Protein AF-V6H9B1-F1 (afdb_monomer_lite)

Foldseek 3Di:
DDDDDDPPDDDDPVVVPPPPLPQCDPVNLVVLLVVLVVLLVLLLCLVPPDDDPLVVSLVVNVVSVVVVVVHDLLPHDPVSNVSNLVSLVVSLVSLVVSLVVNVVVVDPVCVVSSVSSVVVSVVSVVVSVVSVVVNVVVVVVVVD

Structure (mmCIF, N/CA/C/O backbone):
data_AF-V6H9B1-F1
#
_entry.id   AF-V6H9B1-F1
#
loop_
_atom_site.group_PDB
_atom_site.id
_atom_site.type_symbol
_atom_site.label_atom_id
_atom_site.label_alt_id
_atom_site.label_comp_id
_atom_site.label_asym_id
_atom_site.label_entity_id
_atom_site.label_seq_id
_atom_site.pdbx_PDB_ins_code
_atom_site.Cartn_x
_atom_site.Cartn_y
_atom_site.Cartn_z
_atom_site.occupancy
_atom_site.B_iso_or_equiv
_atom_site.auth_seq_id
_atom_site.auth_comp_id
_atom_site.auth_asym_id
_atom_site.auth_atom_id
_atom_site.pdbx_PDB_model_num
ATOM 1 N N . MET A 1 1 ? -46.858 -46.065 25.506 1.00 41.56 1 MET A N 1
ATOM 2 C CA . MET A 1 1 ? -46.098 -46.065 24.239 1.00 41.56 1 MET A CA 1
ATOM 3 C C . MET A 1 1 ? -46.112 -44.625 23.739 1.00 41.56 1 MET A C 1
ATOM 5 O O . MET A 1 1 ? -47.130 -44.177 23.234 1.00 41.56 1 MET A O 1
ATOM 9 N N . ILE A 1 2 ? -45.080 -43.851 24.092 1.00 41.66 2 ILE A N 1
ATOM 10 C CA . ILE A 1 2 ? -45.023 -42.393 23.899 1.00 41.66 2 ILE A CA 1
ATOM 11 C C . ILE A 1 2 ? -44.391 -42.135 22.530 1.00 41.66 2 ILE A C 1
ATOM 13 O O . ILE A 1 2 ? -43.238 -42.498 22.312 1.00 41.66 2 ILE A O 1
ATOM 17 N N . LEU A 1 3 ? -45.161 -41.552 21.611 1.00 43.97 3 LEU A N 1
ATOM 18 C CA . LEU A 1 3 ? -44.660 -41.052 20.335 1.00 43.97 3 LEU A CA 1
ATOM 19 C C . LEU A 1 3 ? -43.940 -39.726 20.588 1.00 43.97 3 LEU A C 1
ATOM 21 O O . LEU A 1 3 ? -44.532 -38.772 21.089 1.00 43.97 3 LEU A O 1
ATOM 25 N N . GLY A 1 4 ? -42.646 -39.705 20.277 1.00 42.12 4 GLY A N 1
ATOM 26 C CA . GLY A 1 4 ? -41.807 -38.520 20.354 1.00 42.12 4 GLY A CA 1
ATOM 27 C C . GLY A 1 4 ? -42.233 -37.478 19.325 1.00 42.12 4 GLY A C 1
ATOM 28 O O . GLY A 1 4 ? -42.243 -37.741 18.126 1.00 42.12 4 GLY A O 1
ATOM 29 N N . PHE A 1 5 ? -42.540 -36.282 19.814 1.00 40.72 5 PHE A N 1
ATOM 30 C CA . PHE A 1 5 ? -42.638 -35.063 19.023 1.00 40.72 5 PHE A CA 1
ATOM 31 C C . PHE A 1 5 ? -41.572 -34.111 19.565 1.00 40.72 5 PHE A C 1
ATOM 33 O O . PHE A 1 5 ? -41.761 -33.466 20.593 1.00 40.72 5 PHE A O 1
ATOM 40 N N . CYS A 1 6 ? -40.414 -34.085 18.911 1.00 40.56 6 CYS A N 1
ATOM 41 C CA . CYS A 1 6 ? -39.394 -33.068 19.133 1.00 40.56 6 CYS A CA 1
ATOM 42 C C . CYS A 1 6 ? -39.458 -32.116 17.929 1.00 40.56 6 CYS A C 1
ATOM 44 O O . CYS A 1 6 ? -39.204 -32.568 16.809 1.00 40.56 6 CYS A O 1
ATOM 46 N N . PRO A 1 7 ? -39.853 -30.842 18.093 1.00 46.25 7 PRO A N 1
ATOM 47 C CA . PRO A 1 7 ? -39.861 -29.900 16.988 1.00 46.25 7 PRO A CA 1
ATOM 48 C C . PRO A 1 7 ? -38.414 -29.490 16.705 1.00 46.25 7 PRO A C 1
ATOM 50 O O . PRO A 1 7 ? -37.796 -28.761 17.481 1.00 46.25 7 PRO A O 1
ATOM 53 N N . VAL A 1 8 ? -37.862 -29.978 15.592 1.00 41.31 8 VAL A N 1
ATOM 54 C CA . VAL A 1 8 ? -36.596 -29.485 15.039 1.00 41.31 8 VAL A CA 1
ATOM 55 C C . VAL A 1 8 ? -36.839 -28.054 14.572 1.00 41.31 8 VAL A C 1
ATOM 57 O O . VAL A 1 8 ? -37.347 -27.803 13.480 1.00 41.31 8 VAL A O 1
ATOM 60 N N . LEU A 1 9 ? -36.531 -27.116 15.465 1.00 48.56 9 LEU A N 1
ATOM 61 C CA . LEU A 1 9 ? -36.472 -25.694 15.183 1.00 48.56 9 LEU A CA 1
ATOM 62 C C . LEU A 1 9 ? -35.378 -25.481 14.133 1.00 48.56 9 LEU A C 1
ATOM 64 O O . LEU A 1 9 ? -34.214 -25.814 14.359 1.00 48.56 9 LEU A O 1
ATOM 68 N N . GLY A 1 10 ? -35.778 -24.954 12.979 1.00 51.91 10 GLY A N 1
ATOM 69 C CA . GLY A 1 10 ? -34.880 -24.625 11.887 1.00 51.91 10 GLY A CA 1
ATOM 70 C C . GLY A 1 10 ? -33.750 -23.713 12.352 1.00 51.91 10 GLY A C 1
ATOM 71 O O . GLY A 1 10 ? -33.976 -22.567 12.734 1.00 51.91 10 GLY A O 1
ATOM 72 N N . LYS A 1 11 ? -32.525 -24.224 12.279 1.00 40.00 11 LYS A N 1
ATOM 73 C CA . LYS A 1 11 ? -31.320 -23.411 12.169 1.00 40.00 11 LYS A CA 1
ATOM 74 C C . LYS A 1 11 ? -30.553 -23.920 10.963 1.00 40.00 11 LYS A C 1
ATOM 76 O O . LYS A 1 11 ? -30.260 -25.110 10.854 1.00 40.00 11 LYS A O 1
ATOM 81 N N . SER A 1 12 ? -30.334 -23.021 10.015 1.00 40.72 12 SER A N 1
ATOM 82 C CA . SER A 1 12 ? -29.588 -23.296 8.799 1.00 40.72 12 SER A CA 1
ATOM 83 C C . SER A 1 12 ? -28.126 -23.534 9.171 1.00 40.72 12 SER A C 1
ATOM 85 O O . SER A 1 12 ? -27.542 -22.755 9.917 1.00 40.72 12 SER A O 1
ATOM 87 N N . ALA A 1 13 ? -27.499 -24.574 8.618 1.00 43.44 13 ALA A N 1
ATOM 88 C CA . ALA A 1 13 ? -26.062 -24.824 8.779 1.00 43.44 13 ALA A CA 1
ATOM 89 C C . ALA A 1 13 ? -25.180 -23.677 8.229 1.00 43.44 13 ALA A C 1
ATOM 91 O O . ALA A 1 13 ? -23.982 -23.639 8.496 1.00 43.44 13 ALA A O 1
ATOM 92 N N . LYS A 1 14 ? -25.770 -22.720 7.493 1.00 40.22 14 LYS A N 1
ATOM 93 C CA . LYS A 1 14 ? -25.099 -21.493 7.041 1.00 40.22 14 LYS A CA 1
ATOM 94 C C . LYS A 1 14 ? -24.841 -20.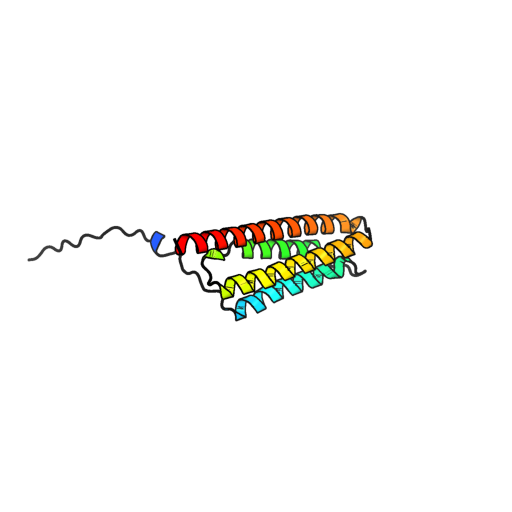483 8.161 1.00 40.22 14 LYS A C 1
ATOM 96 O O . LYS A 1 14 ? -23.897 -19.715 8.037 1.00 40.22 14 LYS A O 1
ATOM 101 N N . ASP A 1 15 ? -25.595 -20.531 9.258 1.00 42.81 15 ASP A N 1
ATOM 102 C CA . ASP A 1 15 ? -25.394 -19.628 10.401 1.00 42.81 15 ASP A CA 1
ATOM 103 C C . ASP A 1 15 ? -24.268 -20.102 11.339 1.00 42.81 15 ASP A C 1
ATOM 105 O O . ASP A 1 15 ? -23.917 -19.409 12.288 1.00 42.81 15 ASP A O 1
ATOM 109 N N . PHE A 1 16 ? -23.692 -21.285 11.090 1.00 43.38 16 PHE A N 1
ATOM 110 C CA . PHE A 1 16 ? -22.655 -21.878 11.942 1.00 43.38 16 PHE A CA 1
ATOM 111 C C . PHE A 1 16 ? -21.228 -21.713 11.385 1.00 43.38 16 PHE A C 1
ATOM 113 O O . PHE A 1 16 ? -20.270 -22.006 12.091 1.00 43.38 16 PHE A O 1
ATOM 120 N N . PHE A 1 17 ? -21.064 -21.261 10.133 1.00 41.75 17 PHE A N 1
ATOM 121 C CA . PHE A 1 17 ? -19.796 -21.390 9.392 1.00 41.75 17 PHE A CA 1
ATOM 122 C C . PHE A 1 17 ? -19.132 -20.084 8.914 1.00 41.75 17 PHE A C 1
ATOM 124 O O . PHE A 1 17 ? -18.246 -20.155 8.070 1.00 41.75 17 PHE A O 1
ATOM 131 N N . SER A 1 18 ? -19.474 -18.900 9.438 1.00 42.12 18 SER A N 1
ATOM 132 C CA . SER A 1 18 ? -18.795 -17.656 9.006 1.00 42.12 18 SER A CA 1
ATOM 133 C C . SER A 1 18 ? -18.367 -16.700 10.123 1.00 42.12 18 SER A C 1
ATOM 135 O O . SER A 1 18 ? -18.120 -15.526 9.857 1.00 42.12 18 SER A O 1
ATOM 137 N N . GLU A 1 19 ? -18.218 -17.185 11.353 1.00 44.59 19 GLU A N 1
ATOM 138 C CA . GLU A 1 19 ? -17.630 -16.384 12.434 1.00 44.59 19 GLU A CA 1
ATOM 139 C C . GLU A 1 19 ? -16.605 -17.199 13.225 1.00 44.59 19 GLU A C 1
ATOM 141 O O . GLU A 1 19 ? -16.630 -17.289 14.445 1.00 44.59 19 GLU A O 1
ATOM 146 N N . VAL A 1 20 ? -15.662 -17.804 12.502 1.00 40.53 20 VAL A N 1
ATOM 147 C CA . VAL A 1 20 ? -14.319 -17.984 13.057 1.00 40.53 20 VAL A CA 1
ATOM 148 C C . VAL A 1 20 ? -13.527 -16.767 12.599 1.00 40.53 20 VAL A C 1
ATOM 150 O O . VAL A 1 20 ? -12.746 -16.820 11.652 1.00 40.53 20 VAL A O 1
ATOM 153 N N . VAL A 1 21 ? -13.801 -15.626 13.237 1.00 49.97 21 VAL A N 1
ATOM 154 C CA . VAL A 1 21 ? -12.845 -14.520 13.265 1.00 49.97 21 VAL A CA 1
ATOM 155 C C . VAL A 1 21 ? -11.687 -15.059 14.087 1.00 49.97 21 VAL A C 1
ATOM 157 O O . VAL A 1 21 ? -11.721 -15.006 15.311 1.00 49.97 21 VAL A O 1
ATOM 160 N N . VAL A 1 22 ? -10.718 -15.689 13.424 1.00 43.97 22 VAL A N 1
ATOM 161 C CA . VAL A 1 22 ? -9.438 -15.991 14.060 1.00 43.97 22 VAL A CA 1
ATOM 162 C C . VAL A 1 22 ? -8.871 -14.622 14.444 1.00 43.97 22 VAL A C 1
ATOM 164 O O . VAL A 1 22 ? -8.659 -13.805 13.540 1.00 43.97 22 VAL A O 1
ATOM 167 N N . PRO A 1 23 ? -8.722 -14.292 15.740 1.00 45.34 23 PRO A N 1
ATOM 168 C CA . PRO A 1 23 ? -8.007 -13.085 16.108 1.00 45.34 23 PRO A CA 1
ATOM 169 C C . PRO A 1 23 ? -6.577 -13.288 15.610 1.00 45.34 23 PRO A C 1
ATOM 171 O O . PRO A 1 23 ? -5.908 -14.231 16.021 1.00 45.34 23 PRO A O 1
ATOM 174 N N . VAL A 1 24 ? -6.154 -12.472 14.644 1.00 52.38 24 VAL A N 1
ATOM 175 C CA . VAL A 1 24 ? -4.750 -12.426 14.229 1.00 52.38 24 VAL A CA 1
ATOM 176 C C . VAL A 1 24 ? -4.005 -11.932 15.457 1.00 52.38 24 VAL A C 1
ATOM 178 O O . VAL A 1 24 ? -4.216 -10.785 15.836 1.00 52.38 24 VAL A O 1
ATOM 181 N N . GLU A 1 25 ? -3.242 -12.795 16.129 1.00 55.66 25 GLU A N 1
ATOM 182 C CA . GLU A 1 25 ? -2.568 -12.415 17.369 1.00 55.66 25 GLU A CA 1
ATOM 183 C C . GLU A 1 25 ? -1.580 -11.268 17.097 1.00 55.66 25 GLU A C 1
ATOM 185 O O . GLU A 1 25 ? -1.006 -11.161 16.013 1.00 55.66 25 GLU A O 1
ATOM 190 N N . TYR A 1 26 ? -1.350 -10.399 18.085 1.00 52.38 26 TYR A N 1
ATOM 191 C CA . TYR A 1 26 ? -0.473 -9.226 17.954 1.00 52.38 26 TYR A CA 1
ATOM 192 C C . TYR A 1 26 ? 0.903 -9.548 17.348 1.00 52.38 26 TYR A C 1
ATOM 194 O O . TYR A 1 26 ? 1.428 -8.758 16.569 1.00 52.38 26 TYR A O 1
ATOM 202 N N . GLN A 1 27 ? 1.472 -10.714 17.675 1.00 54.12 27 GLN A N 1
ATOM 203 C CA . GLN A 1 27 ? 2.769 -11.166 17.154 1.00 54.12 27 GLN A CA 1
ATOM 204 C C . GLN A 1 27 ? 2.726 -11.568 15.671 1.00 54.12 27 GLN A C 1
ATOM 206 O O . GLN A 1 27 ? 3.730 -11.440 14.963 1.00 54.12 27 GLN A O 1
ATOM 211 N N . ASP A 1 28 ? 1.566 -12.007 15.183 1.00 65.56 28 ASP A N 1
ATOM 212 C CA . ASP A 1 28 ? 1.371 -12.315 13.771 1.00 65.56 28 ASP A CA 1
ATOM 213 C C . ASP A 1 28 ? 1.291 -11.037 12.938 1.00 65.56 28 ASP A C 1
ATOM 215 O O . ASP A 1 28 ? 1.747 -11.044 11.801 1.00 65.56 28 ASP A O 1
ATOM 219 N N . LEU A 1 29 ? 0.778 -9.925 13.484 1.00 71.25 29 LEU A N 1
ATOM 220 C CA . LEU A 1 29 ? 0.723 -8.644 12.767 1.00 71.25 29 LEU A CA 1
ATOM 221 C C . LEU A 1 29 ? 2.113 -8.106 12.438 1.00 71.25 29 LEU A C 1
ATOM 223 O O . LEU A 1 29 ? 2.334 -7.710 11.297 1.00 71.25 29 LEU A O 1
ATOM 227 N N . ASP A 1 30 ? 3.044 -8.117 13.391 1.00 70.06 30 ASP A N 1
ATOM 228 C CA . ASP A 1 30 ? 4.418 -7.664 13.145 1.00 70.06 30 ASP A CA 1
ATOM 229 C C . ASP A 1 30 ? 5.094 -8.512 12.058 1.00 70.06 30 ASP A C 1
ATOM 231 O O . ASP A 1 30 ? 5.652 -7.977 11.102 1.00 70.06 30 ASP A O 1
ATOM 235 N N . SER A 1 31 ? 4.970 -9.840 12.141 1.00 75.81 31 SER A N 1
ATOM 236 C CA . SER A 1 31 ? 5.532 -10.769 11.148 1.00 75.81 31 SER A CA 1
ATOM 237 C C . SER A 1 31 ? 4.857 -10.634 9.775 1.00 75.81 31 SER A C 1
ATOM 239 O O . SER A 1 31 ? 5.500 -10.714 8.725 1.00 75.81 31 SER A O 1
ATOM 241 N N . TYR A 1 32 ? 3.549 -10.387 9.774 1.00 77.62 32 TYR A N 1
ATOM 242 C CA . TYR A 1 32 ? 2.752 -10.146 8.580 1.00 77.62 32 TYR A CA 1
ATOM 243 C C . TYR A 1 32 ? 3.175 -8.842 7.895 1.00 77.62 32 TYR A C 1
ATOM 245 O O . TYR A 1 32 ? 3.446 -8.831 6.695 1.00 77.62 32 TYR A O 1
ATOM 253 N N . PHE A 1 33 ? 3.322 -7.754 8.652 1.00 80.69 33 PHE A N 1
ATOM 254 C CA . PHE A 1 33 ? 3.794 -6.475 8.127 1.00 80.69 33 PHE A CA 1
ATOM 255 C C . PHE A 1 33 ? 5.279 -6.474 7.772 1.00 80.69 33 PHE A C 1
ATOM 257 O O . PHE A 1 33 ? 5.669 -5.715 6.888 1.00 80.69 33 PHE A O 1
ATOM 264 N N . GLN A 1 34 ? 6.097 -7.345 8.366 1.00 81.25 34 GLN A N 1
ATOM 265 C CA . GLN A 1 34 ? 7.481 -7.531 7.935 1.00 81.25 34 GLN A CA 1
ATOM 266 C C . GLN A 1 34 ? 7.551 -7.980 6.471 1.00 81.25 34 GLN A C 1
ATOM 268 O O . GLN A 1 34 ? 8.336 -7.431 5.709 1.00 81.25 34 GLN A O 1
ATOM 273 N N . SER A 1 35 ? 6.659 -8.880 6.041 1.00 81.00 35 SER A N 1
ATOM 274 C CA . SER A 1 35 ? 6.594 -9.307 4.634 1.00 81.00 35 SER A CA 1
ATOM 275 C C . SER A 1 35 ? 6.271 -8.139 3.692 1.00 81.00 35 SER A C 1
ATOM 277 O O . SER A 1 35 ? 6.815 -8.048 2.595 1.00 81.00 35 SER A O 1
ATOM 279 N N . LEU A 1 36 ? 5.399 -7.222 4.127 1.00 81.12 36 LEU A N 1
ATOM 280 C CA . LEU A 1 36 ? 5.079 -6.010 3.372 1.00 81.12 36 LEU A CA 1
ATOM 281 C C . LEU A 1 36 ? 6.271 -5.045 3.325 1.00 81.12 36 LEU A C 1
ATOM 283 O O . LEU A 1 36 ? 6.541 -4.469 2.272 1.00 81.12 36 LEU A O 1
ATOM 287 N N . THR A 1 37 ? 6.999 -4.900 4.432 1.00 81.06 37 THR A N 1
ATOM 288 C CA . THR A 1 37 ? 8.233 -4.106 4.499 1.00 81.06 37 THR A CA 1
ATOM 289 C C . THR A 1 37 ? 9.288 -4.654 3.542 1.00 81.06 37 THR A C 1
ATOM 291 O O . THR A 1 37 ? 9.805 -3.890 2.740 1.00 81.06 37 THR A O 1
ATOM 294 N N . ASP A 1 38 ? 9.522 -5.967 3.522 1.00 81.94 38 ASP A N 1
ATOM 295 C CA . ASP A 1 38 ? 10.523 -6.595 2.647 1.00 81.94 38 ASP A CA 1
ATOM 296 C C . ASP A 1 38 ? 10.207 -6.373 1.151 1.00 81.94 38 ASP A C 1
ATOM 298 O O . ASP A 1 38 ? 11.092 -6.057 0.348 1.00 81.94 38 ASP A O 1
ATOM 302 N N . ILE A 1 39 ? 8.925 -6.484 0.767 1.00 81.56 39 ILE A N 1
ATOM 303 C CA . ILE A 1 39 ? 8.462 -6.156 -0.595 1.00 81.56 39 ILE A CA 1
ATOM 304 C C . ILE A 1 39 ? 8.726 -4.676 -0.893 1.00 81.56 39 ILE A C 1
ATOM 306 O O . ILE A 1 39 ? 9.232 -4.325 -1.957 1.00 81.56 39 ILE A O 1
ATOM 310 N N . THR A 1 40 ? 8.416 -3.799 0.059 1.00 82.12 40 THR A N 1
ATOM 311 C CA . THR A 1 40 ? 8.559 -2.348 -0.103 1.00 82.12 40 THR A CA 1
ATOM 312 C C . THR A 1 40 ? 10.018 -1.917 -0.200 1.00 82.12 40 THR A C 1
ATOM 314 O O . THR A 1 40 ? 10.335 -1.069 -1.027 1.00 82.12 40 THR A O 1
ATOM 317 N N . ASP A 1 41 ? 10.918 -2.537 0.561 1.00 80.69 41 ASP A N 1
ATOM 318 C CA . ASP A 1 41 ? 12.363 -2.306 0.493 1.00 80.69 41 ASP A CA 1
ATOM 319 C C . ASP A 1 41 ? 12.940 -2.758 -0.857 1.00 80.69 41 ASP A C 1
ATOM 321 O O . ASP A 1 41 ? 13.808 -2.097 -1.433 1.00 80.69 41 ASP A O 1
ATOM 325 N N . THR A 1 42 ? 12.400 -3.841 -1.424 1.00 80.31 42 THR A N 1
ATOM 326 C CA . THR A 1 42 ? 12.748 -4.287 -2.783 1.00 80.31 42 THR A CA 1
ATOM 327 C C . THR A 1 42 ? 12.232 -3.310 -3.847 1.00 80.31 42 THR A C 1
ATOM 329 O O . THR A 1 42 ? 12.898 -3.052 -4.846 1.00 80.31 42 THR A O 1
ATOM 332 N N . ILE A 1 43 ? 11.081 -2.678 -3.623 1.00 77.31 43 ILE A N 1
ATOM 333 C CA . ILE A 1 43 ? 10.595 -1.596 -4.490 1.00 77.31 43 ILE A CA 1
ATOM 334 C C . ILE A 1 43 ? 11.398 -0.303 -4.253 1.00 77.31 43 ILE A C 1
ATOM 336 O O . ILE A 1 43 ? 11.576 0.480 -5.180 1.00 77.31 43 ILE A O 1
ATOM 340 N N . ALA A 1 44 ? 11.948 -0.062 -3.061 1.00 75.69 44 ALA A N 1
ATOM 341 C CA . ALA A 1 44 ? 12.751 1.130 -2.773 1.00 75.69 44 ALA A CA 1
ATOM 342 C C . ALA A 1 44 ? 14.046 1.179 -3.602 1.00 75.69 44 ALA A C 1
ATOM 344 O O . ALA A 1 44 ? 14.509 2.257 -3.982 1.00 75.69 44 ALA A O 1
ATOM 345 N N . ILE A 1 45 ? 14.590 0.019 -3.989 1.00 72.31 45 ILE A N 1
ATOM 346 C CA . ILE A 1 45 ? 15.715 -0.055 -4.931 1.00 72.31 45 ILE A CA 1
ATOM 347 C C . ILE A 1 45 ? 15.311 0.225 -6.393 1.00 72.31 45 ILE A C 1
ATOM 349 O O . ILE A 1 45 ? 16.161 0.121 -7.275 1.00 72.31 45 ILE A O 1
ATOM 353 N N . LEU A 1 46 ? 14.077 0.681 -6.664 1.00 66.62 46 LEU A N 1
ATOM 354 C CA . LEU A 1 46 ? 13.622 1.198 -7.969 1.00 66.62 46 LEU A CA 1
ATOM 355 C C . LEU A 1 46 ? 14.467 2.366 -8.486 1.00 66.62 46 LEU A C 1
ATOM 357 O O . LEU A 1 46 ? 14.398 2.692 -9.663 1.00 66.62 46 LEU A O 1
ATOM 361 N N . ASN A 1 47 ? 15.295 2.981 -7.648 1.00 60.59 47 ASN A N 1
ATOM 362 C CA . ASN A 1 47 ? 16.247 4.025 -8.037 1.00 60.59 47 ASN A CA 1
ATOM 363 C C . ASN A 1 47 ? 17.681 3.517 -8.218 1.00 60.59 47 ASN A C 1
ATOM 365 O O . ASN A 1 47 ? 18.577 4.264 -8.606 1.00 60.59 47 ASN A O 1
ATOM 369 N N . SER A 1 48 ? 17.906 2.237 -7.945 1.00 62.78 48 SER A N 1
ATOM 370 C CA . SER A 1 48 ? 19.205 1.590 -8.027 1.00 62.78 48 SER A CA 1
ATOM 371 C C . SER A 1 48 ? 19.487 1.113 -9.460 1.00 62.78 48 SER A C 1
ATOM 373 O O . SER A 1 48 ? 18.548 0.787 -10.195 1.00 62.78 48 SER A O 1
ATOM 375 N N . PRO A 1 49 ? 20.758 1.033 -9.893 1.00 58.06 49 PRO A N 1
ATOM 376 C CA . PRO A 1 49 ? 21.126 0.491 -11.205 1.00 58.06 49 PRO A CA 1
ATOM 377 C C . PRO A 1 49 ? 20.912 -1.029 -11.333 1.00 58.06 49 PRO A C 1
ATOM 379 O O . PRO A 1 49 ? 21.245 -1.594 -12.369 1.00 58.06 49 PRO A O 1
ATOM 382 N N . TYR A 1 50 ? 20.402 -1.699 -10.295 1.00 60.09 50 TYR A N 1
ATOM 383 C CA . TYR A 1 50 ? 20.081 -3.123 -10.342 1.00 60.09 50 TYR A CA 1
ATOM 384 C C . TYR A 1 50 ? 18.738 -3.357 -11.041 1.00 60.09 50 TYR A C 1
ATOM 386 O O . TYR A 1 50 ? 17.758 -2.662 -10.766 1.00 60.09 50 TYR A O 1
ATOM 394 N N . ASP A 1 51 ? 18.710 -4.352 -11.926 1.00 60.25 51 ASP A N 1
ATOM 395 C CA . ASP A 1 51 ? 17.473 -4.901 -12.472 1.00 60.25 51 ASP A CA 1
ATOM 396 C C . ASP A 1 51 ? 16.799 -5.768 -11.407 1.00 60.25 51 ASP A C 1
ATOM 398 O O . ASP A 1 51 ? 17.314 -6.823 -11.028 1.00 60.25 51 ASP A O 1
ATOM 402 N N . SER A 1 52 ? 15.642 -5.308 -10.943 1.00 67.38 52 SER A N 1
ATOM 403 C CA . SER A 1 52 ? 14.700 -6.087 -10.144 1.00 67.38 52 SER A CA 1
ATOM 404 C C . SER A 1 52 ? 13.412 -6.286 -10.932 1.00 67.38 52 SER A C 1
ATOM 406 O O . SER A 1 52 ? 13.066 -5.481 -11.801 1.00 67.38 52 SER A O 1
ATOM 408 N N . ASP A 1 53 ? 12.684 -7.356 -10.619 1.00 78.50 53 ASP A N 1
ATOM 409 C CA . ASP A 1 53 ? 11.372 -7.630 -11.204 1.00 78.50 53 ASP A CA 1
ATOM 410 C C . ASP A 1 53 ? 10.297 -6.765 -10.524 1.00 78.50 53 ASP A C 1
ATOM 412 O O . ASP A 1 53 ? 9.475 -7.231 -9.734 1.00 78.50 53 ASP A O 1
ATOM 416 N N . PHE A 1 54 ? 10.345 -5.460 -10.809 1.00 78.44 54 PHE A N 1
ATOM 417 C CA . PHE A 1 54 ? 9.457 -4.469 -10.201 1.00 78.44 54 PHE A CA 1
ATOM 418 C C . PHE A 1 54 ? 7.979 -4.745 -10.494 1.00 78.44 54 PHE A C 1
ATOM 420 O O . PHE A 1 54 ? 7.131 -4.390 -9.678 1.00 78.44 54 PHE A O 1
ATOM 427 N N . ASP A 1 55 ? 7.658 -5.378 -11.626 1.00 81.75 55 ASP A N 1
ATOM 428 C CA . ASP A 1 55 ? 6.288 -5.799 -11.921 1.00 81.75 55 ASP A CA 1
ATOM 429 C C . ASP A 1 55 ? 5.825 -6.873 -10.935 1.00 81.75 55 ASP A C 1
ATOM 431 O O . ASP A 1 55 ? 4.778 -6.701 -10.309 1.00 81.75 55 ASP A O 1
ATOM 435 N N . ALA A 1 56 ? 6.618 -7.929 -10.729 1.00 83.62 56 ALA A N 1
ATOM 436 C CA . ALA A 1 56 ? 6.281 -8.980 -9.773 1.00 83.62 56 ALA A CA 1
ATOM 437 C C . ALA A 1 56 ? 6.201 -8.460 -8.327 1.00 83.62 56 ALA A C 1
ATOM 439 O O . ALA A 1 56 ? 5.335 -8.891 -7.561 1.00 83.62 56 ALA A O 1
ATOM 440 N N . ASP A 1 57 ? 7.074 -7.527 -7.940 1.00 84.38 57 ASP A N 1
ATOM 441 C CA . ASP A 1 57 ? 7.067 -6.957 -6.590 1.00 84.38 57 ASP A CA 1
ATOM 442 C C . ASP A 1 57 ? 5.868 -6.024 -6.359 1.00 84.38 57 ASP A C 1
ATOM 444 O O . ASP A 1 57 ? 5.220 -6.097 -5.310 1.00 84.38 57 ASP A O 1
ATOM 448 N N . ILE A 1 58 ? 5.504 -5.201 -7.350 1.00 85.25 58 ILE A N 1
ATOM 449 C CA . ILE A 1 58 ? 4.289 -4.376 -7.282 1.00 85.25 58 ILE A CA 1
ATOM 450 C C . ILE A 1 58 ? 3.039 -5.262 -7.255 1.00 85.25 58 ILE A C 1
ATOM 452 O O . ILE A 1 58 ? 2.132 -4.991 -6.468 1.00 85.25 58 ILE A O 1
ATOM 456 N N . ASP A 1 59 ? 2.993 -6.335 -8.047 1.00 87.94 59 ASP A N 1
ATOM 457 C CA . ASP A 1 59 ? 1.877 -7.287 -8.041 1.00 87.94 59 ASP A CA 1
ATOM 458 C C . ASP A 1 59 ? 1.714 -7.947 -6.663 1.00 87.94 59 ASP A C 1
ATOM 460 O O . ASP A 1 59 ? 0.607 -7.998 -6.124 1.00 87.94 59 ASP A O 1
ATOM 464 N N . ARG A 1 60 ? 2.818 -8.368 -6.029 1.00 86.12 60 ARG A N 1
ATOM 465 C CA . ARG A 1 60 ? 2.799 -8.900 -4.655 1.00 86.12 60 ARG A CA 1
ATOM 466 C C . ARG A 1 60 ? 2.299 -7.876 -3.643 1.00 86.12 60 ARG A C 1
ATOM 468 O O . ARG A 1 60 ? 1.533 -8.233 -2.749 1.00 86.12 60 ARG A O 1
ATOM 475 N N . MET A 1 61 ? 2.707 -6.615 -3.774 1.00 86.69 61 MET A N 1
ATOM 476 C CA . MET A 1 61 ? 2.231 -5.536 -2.907 1.00 86.69 61 MET A CA 1
ATOM 477 C C . MET A 1 61 ? 0.720 -5.299 -3.084 1.00 86.69 61 MET A C 1
ATOM 479 O O . MET A 1 61 ? -0.006 -5.134 -2.101 1.00 86.69 61 MET A O 1
ATOM 483 N N . GLU A 1 62 ? 0.224 -5.310 -4.323 1.00 87.75 62 GLU A N 1
ATOM 484 C CA . GLU A 1 62 ? -1.207 -5.195 -4.623 1.00 87.75 62 GLU A CA 1
ATOM 485 C C . GLU A 1 62 ? -2.007 -6.387 -4.075 1.00 87.75 62 GLU A C 1
ATOM 487 O O . GLU A 1 62 ? -3.089 -6.198 -3.515 1.00 87.75 62 GLU A O 1
ATOM 492 N N . ASP A 1 63 ? -1.482 -7.605 -4.190 1.00 88.06 63 ASP A N 1
ATOM 493 C CA . ASP A 1 63 ? -2.115 -8.807 -3.645 1.00 88.06 63 ASP A CA 1
ATOM 494 C C . ASP A 1 63 ? -2.139 -8.801 -2.115 1.00 88.06 63 ASP A C 1
ATOM 496 O O . ASP A 1 63 ? -3.167 -9.128 -1.517 1.00 88.06 63 ASP A O 1
ATOM 500 N N . PHE A 1 64 ? -1.069 -8.331 -1.470 1.00 86.88 64 PHE A N 1
ATOM 501 C CA . PHE A 1 64 ? -1.048 -8.136 -0.022 1.00 86.88 64 PHE A CA 1
ATOM 502 C C . PHE A 1 64 ? -2.103 -7.118 0.422 1.00 86.88 64 PHE A C 1
ATOM 504 O O . PHE A 1 64 ? -2.791 -7.309 1.427 1.00 86.88 64 PHE A O 1
ATOM 511 N N . PHE A 1 65 ? -2.288 -6.045 -0.347 1.00 87.94 65 PHE A N 1
ATOM 512 C CA . PHE A 1 65 ? -3.341 -5.076 -0.074 1.00 87.94 65 PHE A CA 1
ATOM 513 C C . PHE A 1 65 ? -4.740 -5.675 -0.234 1.00 87.94 65 PHE A C 1
ATOM 515 O O . PHE A 1 65 ? -5.594 -5.425 0.614 1.00 87.94 65 PHE A O 1
ATOM 522 N N . LYS A 1 66 ? -4.983 -6.524 -1.239 1.00 87.69 66 LYS A N 1
ATOM 523 C CA . LYS A 1 66 ? -6.253 -7.265 -1.348 1.00 87.69 66 LYS A CA 1
ATOM 524 C C . LYS A 1 66 ? -6.473 -8.187 -0.147 1.00 87.69 66 LYS A C 1
ATOM 526 O O . LYS A 1 66 ? -7.592 -8.243 0.362 1.00 87.69 66 LYS A O 1
ATOM 531 N N . ASP A 1 67 ? -5.428 -8.863 0.337 1.00 86.31 67 ASP A N 1
ATOM 532 C CA . ASP A 1 67 ? -5.519 -9.695 1.544 1.00 86.31 67 ASP A CA 1
ATOM 533 C C . ASP A 1 67 ? -5.886 -8.851 2.770 1.00 86.31 67 ASP A C 1
ATOM 535 O O . ASP A 1 67 ? -6.823 -9.190 3.495 1.00 86.31 67 ASP A O 1
ATOM 539 N N . ILE A 1 68 ? -5.255 -7.682 2.940 1.00 86.75 68 ILE A N 1
ATOM 540 C CA . ILE A 1 68 ? -5.643 -6.707 3.967 1.00 86.75 68 ILE A CA 1
ATOM 541 C C . ILE A 1 68 ? -7.121 -6.336 3.810 1.00 86.75 68 ILE A C 1
ATOM 543 O O . ILE A 1 68 ? -7.868 -6.400 4.781 1.00 86.75 68 ILE A O 1
ATOM 547 N N . GLN A 1 69 ? -7.578 -5.972 2.614 1.00 85.81 69 GLN A N 1
ATOM 548 C CA . GLN A 1 69 ? -8.969 -5.568 2.393 1.00 85.81 69 GLN A CA 1
ATOM 549 C C . GLN A 1 69 ? -9.979 -6.688 2.669 1.00 85.81 69 GLN A C 1
ATOM 551 O O . GLN A 1 69 ? -11.114 -6.400 3.051 1.00 85.81 69 GLN A O 1
ATOM 556 N N . SER A 1 70 ? -9.580 -7.949 2.490 1.00 84.69 70 SER A N 1
ATOM 557 C CA . SER A 1 70 ? -10.430 -9.113 2.752 1.00 84.69 70 SER A CA 1
ATOM 558 C C . SER A 1 70 ? -10.684 -9.356 4.246 1.00 84.69 70 SER A C 1
ATOM 560 O O . SER A 1 70 ? -11.683 -9.980 4.614 1.00 84.69 70 SER A O 1
ATOM 562 N N . LYS A 1 71 ? -9.810 -8.842 5.123 1.00 83.19 71 LYS A N 1
ATOM 563 C CA . LYS A 1 71 ? -9.888 -9.055 6.572 1.00 83.19 71 LYS A CA 1
ATOM 564 C C . LYS A 1 71 ? -10.887 -8.104 7.227 1.00 83.19 71 LYS A C 1
ATOM 566 O O . LYS A 1 71 ? -10.959 -6.911 6.928 1.00 83.19 71 LYS A O 1
ATOM 571 N N . ASN A 1 72 ? -11.653 -8.629 8.184 1.00 80.56 72 ASN A N 1
ATOM 572 C CA . ASN A 1 72 ? -12.614 -7.835 8.944 1.00 80.56 72 ASN A CA 1
ATOM 573 C C . ASN A 1 72 ? -11.926 -7.082 10.096 1.00 80.56 72 ASN A C 1
ATOM 575 O O . ASN A 1 72 ? -11.952 -7.505 11.249 1.00 80.56 72 ASN A O 1
ATOM 579 N N . TRP A 1 73 ? -11.311 -5.942 9.782 1.00 81.44 73 TRP A N 1
ATOM 580 C CA . TRP A 1 73 ? -10.628 -5.089 10.767 1.00 81.44 73 TRP A CA 1
ATOM 581 C C . TRP A 1 73 ? -11.570 -4.413 11.766 1.00 81.44 73 TRP A C 1
ATOM 583 O O . TRP A 1 73 ? -11.139 -3.987 12.836 1.00 81.44 73 TRP A O 1
ATOM 593 N N . LEU A 1 74 ? -12.856 -4.291 11.426 1.00 77.69 74 LEU A N 1
ATOM 594 C CA . LEU A 1 74 ? -13.847 -3.629 12.276 1.00 77.69 74 LEU A CA 1
ATOM 595 C C . LEU A 1 74 ? -14.278 -4.506 13.458 1.00 77.69 74 LEU A C 1
ATOM 597 O O . LEU A 1 74 ? -14.677 -3.961 14.481 1.00 77.69 74 LEU A O 1
ATOM 601 N N . SER A 1 75 ? -14.174 -5.834 13.335 1.00 78.06 75 SER A N 1
ATOM 602 C CA . SER A 1 75 ? -14.474 -6.774 14.423 1.00 78.06 75 SER A CA 1
ATOM 603 C C . SER A 1 75 ? -13.294 -7.016 15.369 1.00 78.06 75 SER A C 1
ATOM 605 O O . SER A 1 75 ? -13.479 -7.638 16.410 1.00 78.06 75 SER A O 1
ATOM 607 N N . GLN A 1 76 ? -12.089 -6.556 15.017 1.00 77.62 76 GLN A N 1
ATOM 608 C CA . GLN A 1 76 ? -10.899 -6.678 15.867 1.00 77.62 76 GLN A CA 1
ATOM 609 C C . GLN A 1 76 ? -10.959 -5.686 17.030 1.00 77.62 76 GLN A C 1
ATOM 611 O O . GLN A 1 76 ? -11.567 -4.615 16.905 1.00 77.62 76 GLN A O 1
ATOM 616 N N . ASP A 1 77 ? -10.291 -5.988 18.144 1.00 81.69 77 ASP A N 1
ATOM 617 C CA . ASP A 1 77 ? -10.231 -5.059 19.271 1.00 81.69 77 ASP A CA 1
ATOM 618 C C . ASP A 1 77 ? -9.499 -3.753 18.918 1.00 81.69 77 ASP A C 1
ATOM 620 O O . ASP A 1 77 ? -8.874 -3.590 17.864 1.00 81.69 77 ASP A O 1
ATOM 624 N N . ARG A 1 78 ? -9.667 -2.761 19.793 1.00 79.44 78 ARG A N 1
ATOM 625 C CA . ARG A 1 78 ? -9.191 -1.396 19.556 1.00 79.44 78 ARG A CA 1
ATOM 626 C C . ARG A 1 78 ? -7.673 -1.316 19.480 1.00 79.44 78 ARG A C 1
ATOM 628 O O . ARG A 1 78 ? -7.157 -0.528 18.694 1.00 79.44 78 ARG A O 1
ATOM 635 N N . GLU A 1 79 ? -6.973 -2.085 20.297 1.00 80.25 79 GLU A N 1
ATOM 636 C CA . GLU A 1 79 ? -5.518 -2.058 20.358 1.00 80.25 79 GLU A CA 1
ATOM 637 C C . GLU A 1 79 ? -4.919 -2.753 19.122 1.00 80.25 79 GLU A C 1
ATOM 639 O O . GLU A 1 79 ? -4.066 -2.150 18.468 1.00 80.25 79 GLU A O 1
ATOM 644 N N . HIS A 1 80 ? -5.460 -3.901 18.689 1.00 80.00 80 HIS A N 1
ATOM 645 C CA . HIS A 1 80 ? -5.068 -4.574 17.440 1.00 80.00 80 HIS A CA 1
ATOM 646 C C . HIS A 1 80 ? -5.301 -3.682 16.223 1.00 80.00 80 HIS A C 1
ATOM 648 O O . HIS A 1 80 ? -4.443 -3.566 15.349 1.00 80.00 80 HIS A O 1
ATOM 654 N N . PHE A 1 81 ? -6.449 -3.008 16.164 1.00 83.94 81 PHE A N 1
ATOM 655 C CA . PHE A 1 81 ? -6.746 -2.101 15.062 1.00 83.94 81 PHE A CA 1
ATOM 656 C C . PHE A 1 81 ? -5.839 -0.877 15.031 1.00 83.94 81 PHE A C 1
ATOM 658 O O . PHE A 1 81 ? -5.419 -0.455 13.956 1.00 83.94 81 PHE A O 1
ATOM 665 N N . ASN A 1 82 ? -5.545 -0.291 16.192 1.00 83.38 82 ASN A N 1
ATOM 666 C CA . ASN A 1 82 ? -4.643 0.852 16.271 1.00 83.38 82 ASN A CA 1
ATOM 667 C C . ASN A 1 82 ? -3.227 0.463 15.845 1.00 83.38 82 ASN A C 1
ATOM 669 O O . ASN A 1 82 ? -2.585 1.230 15.128 1.00 83.38 82 ASN A O 1
ATOM 673 N N . LEU A 1 83 ? -2.769 -0.730 16.236 1.00 83.56 83 LEU A N 1
ATOM 674 C CA . LEU A 1 83 ? -1.487 -1.267 15.799 1.00 83.56 83 LEU A CA 1
ATOM 675 C C . LEU A 1 83 ? -1.476 -1.450 14.277 1.00 83.56 83 LEU A C 1
ATOM 677 O O . LEU A 1 83 ? -0.657 -0.836 13.596 1.00 83.56 83 LEU A O 1
ATOM 681 N N . PHE A 1 84 ? -2.452 -2.180 13.730 1.00 86.44 84 PHE A N 1
ATOM 682 C CA . PHE A 1 84 ? -2.650 -2.337 12.286 1.00 86.44 84 PHE A CA 1
ATOM 683 C C . PHE A 1 84 ? -2.634 -0.991 11.545 1.00 86.44 84 PHE A C 1
ATOM 685 O O . PHE A 1 84 ? -1.895 -0.816 10.578 1.00 86.44 84 PHE A O 1
ATOM 692 N N . ALA A 1 85 ? -3.425 -0.022 12.011 1.00 86.69 85 ALA A N 1
ATOM 693 C CA . ALA A 1 85 ? -3.529 1.290 11.389 1.00 86.69 85 ALA A CA 1
ATOM 694 C C . ALA A 1 85 ? -2.196 2.048 11.436 1.00 86.69 85 ALA A C 1
ATOM 696 O O . ALA A 1 85 ? -1.860 2.729 10.469 1.00 86.69 85 ALA A O 1
ATOM 697 N N . SER A 1 86 ? -1.431 1.910 12.522 1.00 85.94 86 SER A N 1
ATOM 698 C CA . SER A 1 86 ? -0.087 2.472 12.649 1.00 85.94 86 SER A CA 1
ATOM 699 C C . SER A 1 86 ? 0.865 1.863 11.616 1.00 85.94 86 SER A C 1
ATOM 701 O O . SER A 1 86 ? 1.414 2.608 10.802 1.00 85.94 86 SER A O 1
ATOM 703 N N . HIS A 1 87 ? 0.985 0.530 11.556 1.00 84.50 87 HIS A N 1
ATOM 704 C CA . HIS A 1 87 ? 1.859 -0.152 10.589 1.00 84.50 87 HIS A CA 1
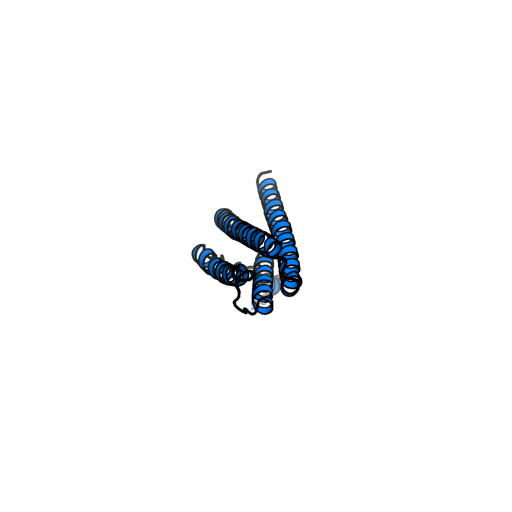ATOM 705 C C . HIS A 1 87 ? 1.467 0.144 9.144 1.00 84.50 87 HIS A C 1
ATOM 707 O O . HIS A 1 87 ? 2.318 0.494 8.328 1.00 84.50 87 HIS A O 1
ATOM 713 N N . PHE A 1 88 ? 0.175 0.078 8.821 1.00 86.88 88 PHE A N 1
ATOM 714 C CA . PHE A 1 88 ? -0.285 0.348 7.466 1.00 86.88 88 PHE A CA 1
ATOM 715 C C . PHE A 1 88 ? -0.095 1.822 7.081 1.00 86.88 88 PHE A C 1
ATOM 717 O O . PHE A 1 88 ? 0.303 2.123 5.957 1.00 86.88 88 PHE A O 1
ATOM 724 N N . SER A 1 89 ? -0.295 2.760 8.015 1.00 86.75 89 SER A N 1
ATOM 725 C CA . SER A 1 89 ? 0.006 4.174 7.760 1.00 86.75 89 SER A CA 1
ATOM 726 C C . SER A 1 89 ? 1.499 4.411 7.517 1.00 86.75 89 SER A C 1
ATOM 728 O O . SER A 1 89 ? 1.854 5.160 6.604 1.00 86.75 89 SER A O 1
ATOM 730 N N . PHE A 1 90 ? 2.371 3.728 8.264 1.00 85.88 90 PHE A N 1
ATOM 731 C CA . PHE A 1 90 ? 3.815 3.779 8.062 1.00 85.88 90 PHE A CA 1
ATOM 732 C C . PHE A 1 90 ? 4.205 3.224 6.688 1.00 85.88 90 PHE A C 1
ATOM 734 O O . PHE A 1 90 ? 4.916 3.894 5.947 1.00 85.88 90 PHE A O 1
ATOM 741 N N . HIS A 1 91 ? 3.643 2.082 6.283 1.00 85.75 91 HIS A N 1
ATOM 742 C CA . HIS A 1 91 ? 3.816 1.539 4.931 1.00 85.75 91 HIS A CA 1
ATOM 743 C C . HIS A 1 91 ? 3.448 2.561 3.848 1.00 85.75 91 HIS A C 1
ATOM 745 O O . HIS A 1 91 ? 4.247 2.854 2.961 1.00 85.75 91 HIS A O 1
ATOM 751 N N . THR A 1 92 ? 2.266 3.186 3.943 1.00 87.00 92 THR A N 1
ATOM 752 C CA . THR A 1 92 ? 1.846 4.181 2.937 1.00 87.00 92 THR A CA 1
ATOM 753 C C . THR A 1 92 ? 2.774 5.395 2.861 1.00 87.00 92 THR A C 1
ATOM 755 O O . THR A 1 92 ? 2.923 5.968 1.782 1.00 87.00 92 THR A O 1
ATOM 758 N N . LYS A 1 93 ? 3.412 5.772 3.978 1.00 86.56 93 LYS A N 1
ATOM 759 C CA . LYS A 1 93 ? 4.424 6.836 4.037 1.00 86.56 93 LYS A CA 1
ATOM 760 C C . LYS A 1 93 ? 5.723 6.420 3.352 1.00 86.56 93 LYS A C 1
ATOM 762 O O . LYS A 1 93 ? 6.283 7.215 2.613 1.00 86.56 93 LYS A O 1
ATOM 767 N N . ILE A 1 94 ? 6.186 5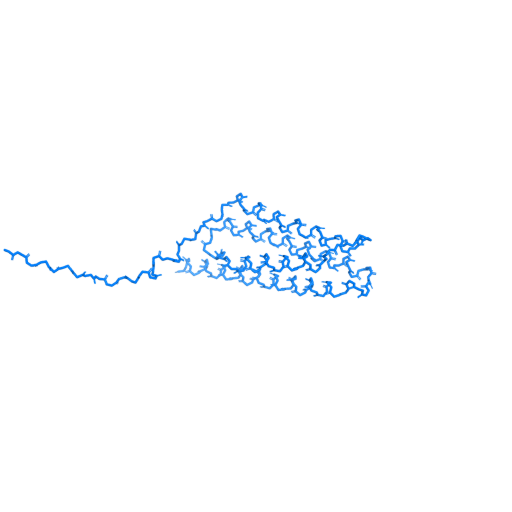.189 3.561 1.00 86.69 94 ILE A N 1
ATOM 768 C CA . ILE A 1 94 ? 7.384 4.676 2.882 1.00 86.69 94 ILE A CA 1
ATOM 769 C C . ILE A 1 94 ? 7.160 4.650 1.365 1.00 86.69 94 ILE A C 1
ATOM 771 O O . ILE A 1 94 ? 7.983 5.163 0.613 1.00 86.69 94 ILE A O 1
ATOM 775 N N . VAL A 1 95 ? 6.009 4.144 0.909 1.00 86.44 95 VAL A N 1
ATOM 776 C CA . VAL A 1 9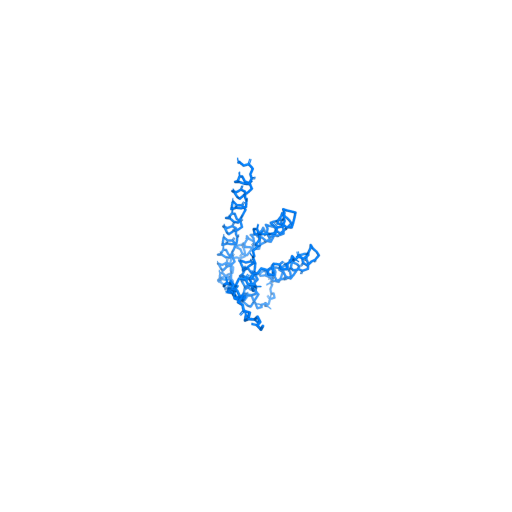5 ? 5.660 4.137 -0.522 1.00 86.44 95 VAL A CA 1
ATOM 777 C C . VAL A 1 95 ? 5.621 5.558 -1.104 1.00 86.44 95 VAL A C 1
ATOM 779 O O . VAL A 1 95 ? 6.068 5.771 -2.230 1.00 86.44 95 VAL A O 1
ATOM 782 N N . GLU A 1 96 ? 5.131 6.545 -0.346 1.00 87.62 96 GLU A N 1
ATOM 783 C CA . GLU A 1 96 ? 5.159 7.962 -0.739 1.00 87.62 96 GLU A CA 1
ATOM 784 C C . GLU A 1 96 ? 6.585 8.479 -0.975 1.00 87.62 96 GLU A C 1
ATOM 786 O O . GLU A 1 96 ? 6.842 9.132 -1.990 1.00 87.62 96 GLU A O 1
ATOM 791 N N . GLU A 1 97 ? 7.517 8.161 -0.073 1.00 85.75 97 GLU A N 1
ATOM 792 C CA . GLU A 1 97 ? 8.922 8.560 -0.201 1.00 85.75 97 GLU A CA 1
ATOM 793 C C . GLU A 1 97 ? 9.578 7.896 -1.420 1.00 85.75 97 GLU A C 1
ATOM 795 O O . GLU A 1 97 ? 10.207 8.593 -2.218 1.00 85.75 97 GLU A O 1
ATOM 800 N N . ILE A 1 98 ? 9.334 6.599 -1.650 1.00 83.81 98 ILE A N 1
ATOM 801 C CA . ILE A 1 98 ? 9.831 5.878 -2.837 1.00 83.81 98 ILE A CA 1
ATOM 802 C C . ILE A 1 98 ? 9.333 6.543 -4.125 1.00 83.81 98 ILE A C 1
ATOM 804 O O . ILE A 1 98 ? 10.104 6.768 -5.059 1.00 83.81 98 ILE A O 1
ATOM 808 N N . ILE A 1 99 ? 8.046 6.905 -4.183 1.00 86.12 99 ILE A N 1
ATOM 809 C CA . ILE A 1 99 ? 7.470 7.622 -5.329 1.00 86.12 99 ILE A CA 1
ATOM 810 C C . ILE A 1 99 ? 8.157 8.975 -5.524 1.00 86.12 99 ILE A C 1
ATOM 812 O O . ILE A 1 99 ? 8.402 9.368 -6.668 1.00 86.12 99 ILE A O 1
ATOM 816 N N . ARG A 1 100 ? 8.428 9.714 -4.440 1.00 84.81 100 ARG A N 1
ATOM 817 C CA . ARG A 1 100 ? 9.093 11.019 -4.513 1.00 84.81 100 ARG A CA 1
ATOM 818 C C . ARG A 1 100 ? 10.493 10.875 -5.096 1.00 84.81 100 ARG A C 1
ATOM 820 O O . ARG A 1 100 ? 10.796 11.566 -6.062 1.00 84.81 100 ARG A O 1
ATOM 827 N N . GLU A 1 101 ? 11.292 9.951 -4.575 1.00 81.75 101 GLU A N 1
ATOM 828 C CA . GLU A 1 101 ? 12.652 9.700 -5.060 1.00 81.75 101 GLU A CA 1
ATOM 829 C C . GLU A 1 101 ? 12.654 9.203 -6.515 1.00 81.75 101 GLU A C 1
ATOM 831 O O . GLU A 1 101 ? 13.404 9.701 -7.353 1.00 81.75 101 GLU A O 1
ATOM 836 N N . ALA A 1 102 ? 11.742 8.292 -6.870 1.00 80.81 102 ALA A N 1
ATOM 837 C CA . ALA A 1 102 ? 11.632 7.786 -8.239 1.00 80.81 102 ALA A CA 1
ATOM 838 C C . ALA A 1 102 ? 11.206 8.856 -9.254 1.00 80.81 102 ALA A C 1
ATOM 840 O O . ALA A 1 102 ? 11.543 8.780 -10.439 1.00 80.81 102 ALA A O 1
ATOM 841 N N . ARG A 1 103 ? 10.499 9.900 -8.806 1.00 80.50 103 ARG A N 1
ATOM 842 C CA . ARG A 1 103 ? 10.186 11.068 -9.640 1.00 80.50 103 ARG A CA 1
ATOM 843 C C . ARG A 1 103 ? 11.383 11.990 -9.861 1.00 80.50 103 ARG A C 1
ATOM 845 O O . ARG A 1 103 ? 11.367 12.701 -10.861 1.00 80.50 103 ARG A O 1
ATOM 852 N N . GLU A 1 104 ? 12.391 11.992 -8.990 1.00 76.94 104 GLU A N 1
ATOM 853 C CA . GLU A 1 104 ? 13.573 12.855 -9.134 1.00 76.94 104 GLU A CA 1
ATOM 854 C C . GLU A 1 104 ? 14.530 12.358 -10.228 1.00 76.94 104 GLU A C 1
ATOM 856 O O . GLU A 1 104 ? 15.111 13.170 -10.947 1.00 76.94 104 GLU A O 1
ATOM 861 N N . ILE A 1 105 ? 14.643 11.039 -10.416 1.00 68.50 105 ILE A N 1
ATOM 862 C CA . ILE A 1 105 ? 15.550 10.427 -11.407 1.00 68.50 105 ILE A CA 1
ATOM 863 C C . ILE A 1 105 ? 15.005 10.521 -12.847 1.00 68.50 105 ILE A C 1
ATOM 865 O O . ILE A 1 105 ? 15.776 10.515 -13.805 1.00 68.50 105 ILE A O 1
ATOM 869 N N . LEU A 1 106 ? 13.685 10.696 -13.018 1.00 63.75 106 LEU A N 1
ATOM 870 C CA . LEU A 1 106 ? 13.014 10.962 -14.306 1.00 63.75 106 LEU A CA 1
ATOM 871 C C . LEU A 1 106 ? 13.214 9.900 -15.414 1.00 63.75 106 LEU A C 1
ATOM 873 O O . LEU A 1 106 ? 12.964 10.203 -16.586 1.00 63.75 106 LEU A O 1
ATOM 877 N N . ASP A 1 107 ? 13.554 8.657 -15.065 1.00 70.00 107 ASP A N 1
ATOM 878 C CA . ASP A 1 107 ? 13.741 7.549 -16.014 1.00 70.00 107 ASP A CA 1
ATOM 879 C C . ASP A 1 107 ? 12.421 7.172 -16.734 1.00 70.00 107 ASP A C 1
ATOM 881 O O . ASP A 1 107 ? 11.461 6.756 -16.074 1.00 70.00 107 ASP A O 1
ATOM 885 N N . PRO A 1 108 ? 12.327 7.319 -18.075 1.00 71.38 108 PRO A N 1
ATOM 886 C CA . PRO A 1 108 ? 11.134 6.995 -18.853 1.00 71.38 108 PRO A CA 1
ATOM 887 C C . PRO A 1 108 ? 10.649 5.550 -18.717 1.00 71.38 108 PRO A C 1
ATOM 889 O O . PRO A 1 108 ? 9.435 5.342 -18.731 1.00 71.38 108 PRO A O 1
ATOM 892 N N . GLU A 1 109 ? 11.554 4.579 -18.577 1.00 71.69 109 GLU A N 1
ATOM 893 C CA . GLU A 1 109 ? 11.198 3.154 -18.518 1.00 71.69 109 GLU A CA 1
ATOM 894 C C . GLU A 1 109 ? 10.539 2.810 -17.179 1.00 71.69 109 GLU A C 1
ATOM 896 O O . GLU A 1 109 ? 9.591 2.029 -17.119 1.00 71.69 109 GLU A O 1
ATOM 901 N N . ARG A 1 110 ? 10.946 3.497 -16.106 1.00 73.00 110 ARG A N 1
ATOM 902 C CA . ARG A 1 110 ? 10.423 3.279 -14.750 1.00 73.00 110 ARG A CA 1
ATOM 903 C C . ARG A 1 110 ? 9.144 4.070 -14.450 1.00 73.00 110 ARG A C 1
ATOM 905 O O . ARG A 1 110 ? 8.466 3.805 -13.456 1.00 73.00 110 ARG A O 1
ATOM 912 N N . ARG A 1 111 ? 8.730 4.999 -15.329 1.00 80.19 111 ARG A N 1
ATOM 913 C CA . ARG A 1 111 ? 7.503 5.815 -15.154 1.00 80.19 111 ARG A CA 1
ATOM 914 C C . ARG A 1 111 ? 6.235 4.985 -15.007 1.00 80.19 111 ARG A C 1
ATOM 916 O O . ARG A 1 111 ? 5.311 5.420 -14.315 1.00 80.19 111 ARG A O 1
ATOM 923 N N . VAL A 1 112 ? 6.162 3.833 -15.674 1.00 84.44 112 VAL A N 1
ATOM 924 C CA . VAL A 1 112 ? 4.993 2.950 -15.587 1.00 84.44 112 VAL A CA 1
ATOM 925 C C . VAL A 1 112 ? 4.827 2.411 -14.165 1.00 84.44 112 VAL A C 1
ATOM 927 O O . VAL A 1 112 ? 3.738 2.532 -13.603 1.00 84.44 112 VAL A O 1
ATOM 930 N N . TYR A 1 113 ? 5.917 1.961 -13.539 1.00 83.62 113 TYR A N 1
ATOM 931 C CA . TYR A 1 113 ? 5.943 1.473 -12.159 1.00 83.62 113 TYR A CA 1
ATOM 932 C C . TYR A 1 113 ? 5.605 2.584 -11.169 1.00 83.62 113 TYR A C 1
ATOM 934 O O . TYR A 1 113 ? 4.720 2.420 -10.334 1.00 83.62 113 TYR A O 1
ATOM 942 N N . VAL A 1 114 ? 6.192 3.774 -11.337 1.00 84.44 114 VAL A N 1
ATOM 943 C CA . VAL A 1 114 ? 5.870 4.941 -10.496 1.00 84.44 114 VAL A CA 1
ATOM 944 C C . VAL A 1 114 ? 4.383 5.293 -10.575 1.00 84.44 114 VAL A C 1
ATOM 946 O O . VAL A 1 114 ? 3.758 5.597 -9.561 1.00 84.44 114 VAL A O 1
ATOM 949 N N . LYS A 1 115 ? 3.770 5.229 -11.763 1.00 87.62 115 LYS A N 1
ATOM 950 C CA . LYS A 1 115 ? 2.330 5.478 -11.919 1.00 87.62 115 LYS A CA 1
ATOM 951 C C . LYS A 1 115 ? 1.483 4.421 -11.199 1.00 87.62 115 LYS A C 1
ATOM 953 O O . LYS A 1 115 ? 0.477 4.789 -10.590 1.00 87.62 115 LYS A O 1
ATOM 958 N N . ARG A 1 116 ? 1.882 3.144 -11.250 1.00 89.12 116 ARG A N 1
ATOM 959 C CA . ARG A 1 116 ? 1.229 2.062 -10.493 1.00 89.12 116 ARG A CA 1
ATOM 960 C C . ARG A 1 116 ? 1.335 2.307 -8.987 1.00 89.12 116 ARG A C 1
ATOM 962 O O . ARG A 1 116 ? 0.306 2.320 -8.318 1.00 89.12 116 ARG A O 1
ATOM 969 N N . LEU A 1 117 ? 2.528 2.634 -8.486 1.00 87.56 117 LEU A N 1
ATOM 970 C CA . LEU A 1 117 ? 2.7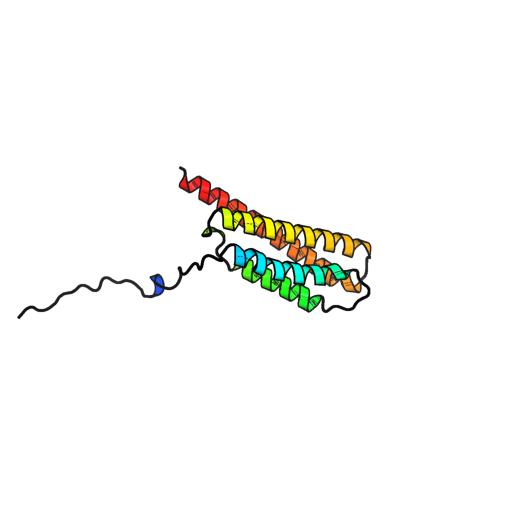67 2.958 -7.074 1.00 87.56 117 LEU A CA 1
ATOM 971 C C . LEU A 1 117 ? 1.927 4.148 -6.598 1.00 87.56 117 LEU A C 1
ATOM 973 O O . LEU A 1 117 ? 1.313 4.081 -5.539 1.00 87.56 117 LEU A O 1
ATOM 977 N N . VAL A 1 118 ? 1.821 5.212 -7.400 1.00 88.81 118 VAL A N 1
ATOM 978 C CA . VAL A 1 118 ? 0.960 6.369 -7.089 1.00 88.81 118 VAL A CA 1
ATOM 979 C C . VAL A 1 118 ? -0.507 5.957 -6.971 1.00 88.81 118 VAL A C 1
ATOM 981 O O . VAL A 1 118 ? -1.209 6.407 -6.064 1.00 88.81 118 VAL A O 1
ATOM 984 N N . SER A 1 119 ? -0.987 5.105 -7.882 1.00 91.00 119 SER A N 1
ATOM 985 C CA . SER A 1 119 ? -2.359 4.598 -7.823 1.00 91.00 119 SER A CA 1
ATOM 986 C C . SER A 1 119 ? -2.581 3.727 -6.586 1.00 91.00 119 SER A C 1
ATOM 988 O O . SER A 1 119 ? -3.595 3.883 -5.910 1.00 91.00 119 SER A O 1
ATOM 990 N N . TYR A 1 120 ? -1.630 2.843 -6.277 1.00 90.00 120 TYR A N 1
ATOM 991 C CA . TYR A 1 120 ? -1.645 2.012 -5.078 1.00 90.00 120 TYR A CA 1
ATOM 992 C C . TYR A 1 120 ? -1.697 2.870 -3.808 1.00 90.00 120 TYR A C 1
ATOM 994 O O . TYR A 1 120 ? -2.598 2.696 -2.991 1.00 90.00 120 TYR A O 1
ATOM 1002 N N . GLN A 1 121 ? -0.785 3.839 -3.673 1.00 91.12 121 GLN A N 1
ATOM 1003 C CA . GLN A 1 121 ? -0.676 4.717 -2.506 1.00 91.12 121 GLN A CA 1
ATOM 1004 C C . GLN A 1 121 ? -1.995 5.447 -2.246 1.00 91.12 121 GLN A C 1
ATOM 1006 O O . GLN A 1 121 ? -2.497 5.441 -1.122 1.00 91.12 121 GLN A O 1
ATOM 1011 N N . LYS A 1 122 ? -2.585 6.034 -3.294 1.00 91.00 122 LYS A N 1
ATOM 1012 C CA . LYS A 1 122 ? -3.866 6.730 -3.187 1.00 91.00 122 LYS A CA 1
ATOM 1013 C C . LYS A 1 122 ? -4.980 5.787 -2.728 1.00 91.00 122 LYS A C 1
ATOM 1015 O O . LYS A 1 122 ? -5.685 6.097 -1.774 1.00 91.00 122 LYS A O 1
ATOM 1020 N N . ASN A 1 123 ? -5.109 4.627 -3.371 1.00 90.81 123 ASN A N 1
ATOM 1021 C CA . ASN A 1 123 ? -6.137 3.644 -3.027 1.00 90.81 123 ASN A CA 1
ATOM 1022 C C . ASN A 1 123 ? -5.983 3.136 -1.583 1.00 90.81 123 ASN A C 1
ATOM 1024 O O . ASN A 1 123 ? -6.976 2.988 -0.872 1.00 90.81 123 ASN A O 1
ATOM 1028 N N . ALA A 1 124 ? -4.747 2.899 -1.142 1.00 89.31 124 ALA A N 1
ATOM 1029 C CA . ALA A 1 124 ? -4.428 2.463 0.211 1.00 89.31 124 ALA A CA 1
ATOM 1030 C C . ALA A 1 124 ? -4.782 3.528 1.261 1.00 89.31 124 ALA A C 1
ATOM 1032 O O . ALA A 1 124 ? -5.407 3.205 2.272 1.00 89.31 124 ALA A O 1
ATOM 1033 N N . GLN A 1 125 ? -4.437 4.796 1.013 1.00 90.19 125 GLN A N 1
ATOM 1034 C CA . GLN A 1 125 ? -4.768 5.910 1.907 1.00 90.19 125 GLN A CA 1
ATOM 1035 C C . GLN A 1 125 ? -6.279 6.153 1.995 1.00 90.19 125 GLN A C 1
ATOM 1037 O O . GLN A 1 125 ? -6.814 6.260 3.101 1.00 90.19 125 GLN A O 1
ATOM 1042 N N . ASP A 1 126 ? -6.969 6.191 0.851 1.00 91.50 126 ASP A N 1
ATOM 1043 C CA . ASP A 1 126 ? -8.420 6.389 0.788 1.00 91.50 126 ASP A CA 1
ATOM 1044 C C . ASP A 1 126 ? -9.157 5.263 1.534 1.00 91.50 126 ASP A C 1
ATOM 1046 O O . ASP A 1 126 ? -10.067 5.518 2.327 1.00 91.50 126 ASP A O 1
ATOM 1050 N N . TRP A 1 127 ? -8.723 4.013 1.341 1.00 92.25 127 TRP A N 1
ATOM 1051 C CA . TRP A 1 127 ? -9.293 2.862 2.036 1.00 92.25 127 TRP A CA 1
ATOM 1052 C C . TRP A 1 127 ? -9.026 2.898 3.548 1.00 92.25 127 TRP A C 1
ATOM 1054 O O . TRP A 1 127 ? -9.959 2.713 4.330 1.00 92.25 127 TRP A O 1
ATOM 1064 N N . LEU A 1 128 ? -7.794 3.191 3.987 1.00 89.12 128 LEU A N 1
ATOM 1065 C CA . LEU A 1 128 ? -7.475 3.284 5.418 1.00 89.12 128 LEU A CA 1
ATOM 1066 C C . LEU A 1 128 ? -8.319 4.370 6.103 1.00 89.12 128 LEU A C 1
ATOM 1068 O O . LEU A 1 128 ? -8.847 4.147 7.195 1.00 89.12 128 LEU A O 1
ATOM 1072 N N . ALA A 1 129 ? -8.480 5.526 5.454 1.00 89.00 129 ALA A N 1
ATOM 1073 C CA . ALA A 1 129 ? -9.299 6.620 5.961 1.00 89.00 129 ALA A CA 1
ATOM 1074 C C . ALA A 1 129 ? -10.779 6.220 6.100 1.00 89.00 129 ALA A C 1
ATOM 1076 O O . ALA A 1 129 ? -11.406 6.544 7.115 1.00 89.00 129 ALA A O 1
ATOM 1077 N N . ASP A 1 130 ? -11.334 5.488 5.128 1.00 89.50 130 ASP A N 1
ATOM 1078 C CA . ASP A 1 130 ? -12.704 4.967 5.206 1.00 89.50 130 ASP A CA 1
ATOM 1079 C C . ASP A 1 130 ? -12.870 3.977 6.365 1.00 89.50 130 ASP A C 1
ATOM 1081 O O . ASP A 1 130 ? -13.784 4.119 7.181 1.00 89.50 130 ASP A O 1
ATOM 1085 N N . VAL A 1 131 ? -11.943 3.029 6.516 1.00 86.75 131 VAL A N 1
ATOM 1086 C CA . VAL A 1 131 ? -11.982 2.041 7.603 1.00 86.75 131 VAL A CA 1
ATOM 1087 C C . VAL A 1 131 ? -11.894 2.721 8.974 1.00 86.75 131 VAL A C 1
ATOM 1089 O O . VAL A 1 131 ? -12.694 2.424 9.865 1.00 86.75 131 VAL A O 1
ATOM 1092 N N . GLN A 1 132 ? -10.987 3.685 9.147 1.00 86.69 132 GLN A N 1
ATOM 1093 C CA . GLN A 1 132 ? -10.874 4.466 10.384 1.00 86.69 132 GLN A CA 1
ATOM 1094 C C . GLN A 1 132 ? -12.142 5.278 10.676 1.00 86.69 132 GLN A C 1
ATOM 1096 O O . GLN A 1 132 ? -12.585 5.354 11.826 1.00 86.69 132 GLN A O 1
ATOM 1101 N N . LYS A 1 133 ? -12.751 5.881 9.648 1.00 87.12 133 LYS A N 1
ATOM 1102 C CA . LYS A 1 133 ? -14.005 6.630 9.776 1.00 87.12 133 LYS A CA 1
ATOM 1103 C C . LYS A 1 133 ? -15.154 5.716 10.202 1.00 87.12 133 LYS A C 1
ATOM 1105 O O . LYS A 1 133 ? -15.866 6.045 11.148 1.00 87.12 133 LYS A O 1
ATOM 1110 N N . ARG A 1 134 ? -15.304 4.557 9.555 1.00 84.50 134 ARG A N 1
ATOM 1111 C CA . ARG A 1 134 ? -16.329 3.552 9.880 1.00 84.50 134 ARG A CA 1
ATOM 1112 C C . ARG A 1 134 ? -16.194 3.045 11.312 1.00 84.50 134 ARG A C 1
ATOM 1114 O O . ARG A 1 134 ? -17.203 2.922 12.002 1.00 84.50 134 ARG A O 1
ATOM 1121 N N . ARG A 1 135 ? -14.963 2.826 11.786 1.00 79.38 135 ARG A N 1
ATOM 1122 C CA . ARG A 1 135 ? -14.711 2.421 13.173 1.00 79.38 135 ARG A CA 1
ATOM 1123 C C . ARG A 1 135 ? -15.134 3.493 14.180 1.00 79.38 135 ARG A C 1
ATOM 1125 O O . ARG A 1 135 ? -15.890 3.187 15.096 1.00 79.38 135 ARG A O 1
ATOM 1132 N N . LYS A 1 136 ? -14.755 4.758 13.958 1.00 78.75 136 LYS A N 1
ATOM 1133 C CA . LYS A 1 136 ? -15.187 5.891 14.803 1.00 78.75 136 LYS A CA 1
ATOM 1134 C C . LYS A 1 136 ? -16.713 6.019 14.871 1.00 78.75 136 LYS A C 1
ATOM 1136 O O . LYS A 1 136 ? -17.271 6.262 15.940 1.00 78.75 136 LYS A O 1
ATOM 1141 N N . SER A 1 137 ? -17.403 5.832 13.743 1.00 73.94 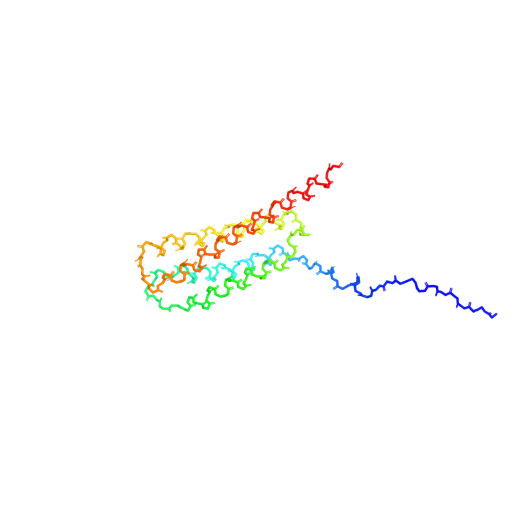137 SER A N 1
ATOM 1142 C CA . SER A 1 137 ? -18.871 5.838 13.701 1.00 73.94 137 SER A CA 1
ATOM 1143 C C . SER A 1 137 ? -19.489 4.674 14.482 1.00 73.94 137 SER A C 1
ATOM 1145 O O . SER A 1 137 ? -20.481 4.878 15.177 1.00 73.94 137 SER A O 1
ATOM 1147 N N . SER A 1 138 ? -18.893 3.479 14.416 1.00 66.00 138 SER A N 1
ATOM 1148 C CA . SER A 1 138 ? -19.349 2.305 15.172 1.00 66.00 138 SER A CA 1
ATOM 1149 C C . SER A 1 138 ? -19.171 2.472 16.685 1.00 66.00 138 SER A C 1
ATOM 1151 O O . SER A 1 138 ? -20.034 2.055 17.451 1.00 66.00 138 SER A O 1
ATOM 1153 N N . GLU A 1 139 ? -18.084 3.110 17.125 1.00 62.31 139 GLU A N 1
ATOM 1154 C CA . GLU A 1 139 ? -17.827 3.393 18.546 1.00 62.31 139 GLU A CA 1
ATOM 1155 C C . GLU A 1 139 ? -18.807 4.435 19.112 1.00 62.31 139 GLU A C 1
ATOM 1157 O O . GLU A 1 139 ? -19.257 4.312 20.251 1.00 62.31 139 GLU A O 1
ATOM 1162 N N . THR A 1 140 ? -19.199 5.420 18.295 1.00 60.88 140 THR A N 1
ATOM 1163 C CA . THR A 1 140 ? -20.157 6.472 18.682 1.00 60.88 140 THR A CA 1
ATOM 1164 C C . THR A 1 140 ? -21.585 5.929 18.831 1.00 60.88 140 THR A C 1
ATOM 1166 O O . THR A 1 140 ? -22.338 6.407 19.671 1.00 60.88 140 THR A O 1
ATOM 1169 N N . LEU A 1 141 ? -21.967 4.914 18.045 1.00 53.47 141 LEU A N 1
ATOM 1170 C CA . LEU A 1 141 ? -23.299 4.298 18.130 1.00 53.47 141 LEU A CA 1
ATOM 1171 C C . LEU A 1 141 ? -23.457 3.360 19.337 1.00 53.47 141 LEU A C 1
ATOM 1173 O O . LEU A 1 141 ? -24.567 3.170 19.813 1.00 53.47 141 LEU A O 1
ATOM 1177 N N . ALA A 1 142 ? -22.363 2.766 19.823 1.00 50.47 142 ALA A N 1
ATOM 1178 C CA . ALA A 1 142 ? -22.384 1.850 20.966 1.00 50.47 142 ALA A CA 1
ATOM 1179 C C . ALA A 1 142 ? -22.446 2.570 22.329 1.00 50.47 142 ALA A C 1
ATOM 1181 O O . ALA A 1 142 ? -22.607 1.921 23.360 1.00 50.47 142 ALA A O 1
ATOM 1182 N N . THR A 1 143 ? -22.285 3.897 22.342 1.00 45.97 143 THR A N 1
ATOM 1183 C CA . THR A 1 143 ? -22.263 4.734 23.554 1.00 45.97 143 THR A CA 1
ATOM 1184 C C . THR A 1 143 ? -23.457 5.689 23.679 1.00 45.97 143 THR A C 1
ATOM 1186 O O . THR A 1 143 ? -23.501 6.458 24.640 1.00 45.97 143 THR A O 1
ATOM 1189 N N . ALA A 1 144 ? -24.419 5.633 22.752 1.00 42.09 144 ALA A N 1
ATOM 1190 C CA . ALA A 1 144 ? -25.666 6.405 22.771 1.00 42.09 144 ALA A CA 1
ATOM 1191 C C . ALA A 1 144 ? -26.858 5.524 23.168 1.00 42.09 144 ALA A C 1
ATOM 1193 O O . ALA A 1 144 ? -27.730 6.033 23.907 1.00 42.09 144 ALA A O 1
#

Radius of gyration: 21.96 Å; chains: 1; bounding box: 67×59×43 Å

Organism: NCBI:txid1049790

Secondary structure (DSSP, 8-state):
------------GGGGSS-------HHHHHHHHHHHHHHHHHHHGGGSSS---HHHHHHHHHHHHHHHHHS-TTSS-HHHHHHHHHHHHHHHHHHHHHHHHHHHH--TTTHHHHHHHHHHHHHHHHHHHHHHHHHHHHHHHTT-

Sequence (144 aa):
MILGFCPVLGKSAKDFFSEVVVPVEYQDLDSYFQSLTDITDTIAILNSPYDSDFDADIDRMEDFFKDIQSKNWLSQDREHFNLFASHFSFHTKIVEEIIREAREILDPERRVYVKRLVSYQKNAQDWLADVQKRRKSSETLATA

pLDDT: mean 73.34, std 16.51, range [40.0, 92.25]